Protein AF-A0AA43L9M0-F1 (afdb_monomer_lite)

Secondary structure (DSSP, 8-state):
---SSSTTSHHHHHHHHHHHT-TT-SSTHHHHTS------HHHHS-HHHHHHHHHHHHHHHH---HHHHHHHHHHHHTTT-TTHHHHHHHHHHHH-TTT-----HHHHHHHHHHHT--PPSS-HHHHHHHHHHHHHHHHHTTTTS-SSTHHHHHHHHHHHHHHHHHT-

Foldseek 3Di:
DADLDPPPGVVVVLVVVLVVPDPPDPPLVVLVVVPQPPRQVQLVVDVVLVVLVVVLSVQLQPDQDLVSNVVSVVVNVVVVRWPVQLVVLSSSCSRHQLQGPHDDPQLVQLLCVVVVHDDDPTHPVSRVVSSVVLNVVCVVVVVPHPSGSHRSSVNSNVNSVVVVVVVD

Radius of gyration: 16.01 Å; chains: 1; bounding box: 41×40×38 Å

pLDDT: mean 75.4, std 18.24, range [34.0, 95.31]

Sequence (168 aa):
MFGNDFKGSSLEFVMEAICKQKQVFKGAAHAFYWKPKLGIPDIYENDEHQLAFGHFLKQISQTHEEKDILDEINHLDNLGIKGLGPASANILYFLHPTLFPPFNTAILNGYNLLFGRNIKLGSWSAYLDMRQDLIQLNQSYRSLLSIDLGAVAGLMFHIGSDRHKLNS

Structure (mmCIF, N/CA/C/O backbone):
data_AF-A0AA43L9M0-F1
#
_entry.id   AF-A0AA43L9M0-F1
#
loop_
_atom_site.group_PDB
_atom_site.id
_atom_site.type_symbol
_atom_site.label_atom_id
_atom_site.label_alt_id
_atom_site.label_comp_id
_atom_site.label_asym_id
_atom_site.label_entity_id
_atom_site.label_seq_id
_atom_site.pdbx_PDB_ins_code
_atom_site.Cartn_x
_atom_site.Cartn_y
_atom_site.Cartn_z
_atom_site.occupancy
_atom_site.B_iso_or_equiv
_atom_site.auth_seq_id
_atom_site.auth_comp_id
_atom_site.auth_asym_id
_atom_site.auth_atom_id
_atom_site.pdbx_PDB_model_num
ATOM 1 N N . MET A 1 1 ? 23.966 4.315 -12.108 1.00 34.00 1 MET A N 1
ATOM 2 C CA . MET A 1 1 ? 24.063 2.846 -12.002 1.00 34.00 1 MET A CA 1
ATOM 3 C C . MET A 1 1 ? 23.639 2.488 -10.587 1.00 34.00 1 MET A C 1
ATOM 5 O O . MET A 1 1 ? 24.305 2.910 -9.652 1.00 34.00 1 MET A O 1
ATOM 9 N N . PHE A 1 2 ? 22.458 1.892 -10.421 1.00 35.53 2 PHE A N 1
ATOM 10 C CA . PHE A 1 2 ? 21.934 1.523 -9.104 1.00 35.53 2 PHE A CA 1
ATOM 11 C C . PHE A 1 2 ? 22.570 0.178 -8.732 1.00 35.53 2 PHE A C 1
ATOM 13 O O . PHE A 1 2 ? 22.518 -0.746 -9.535 1.00 35.53 2 PHE A O 1
ATOM 20 N N . GLY A 1 3 ? 23.235 0.088 -7.579 1.00 36.31 3 GLY A N 1
ATOM 21 C CA . GLY A 1 3 ? 23.832 -1.169 -7.121 1.00 36.31 3 GLY A CA 1
ATOM 22 C C . GLY A 1 3 ? 22.773 -2.186 -6.687 1.00 36.31 3 GLY A C 1
ATOM 23 O O . GLY A 1 3 ? 21.668 -1.805 -6.310 1.00 36.31 3 GLY A O 1
ATOM 24 N N . ASN A 1 4 ? 23.146 -3.470 -6.700 1.00 37.62 4 ASN A N 1
ATOM 25 C CA . ASN A 1 4 ? 22.331 -4.608 -6.237 1.00 37.62 4 ASN A CA 1
ATOM 26 C C . ASN A 1 4 ? 21.926 -4.534 -4.753 1.00 37.62 4 ASN A C 1
ATOM 28 O O . ASN A 1 4 ? 21.092 -5.317 -4.301 1.00 37.62 4 ASN A O 1
ATOM 32 N N . ASP A 1 5 ? 22.501 -3.597 -4.002 1.00 42.75 5 ASP A N 1
ATOM 33 C CA . ASP A 1 5 ? 22.103 -3.268 -2.645 1.00 42.75 5 ASP A CA 1
ATOM 34 C C . ASP A 1 5 ? 21.291 -1.972 -2.647 1.00 42.75 5 ASP A C 1
ATOM 36 O O . ASP A 1 5 ? 21.678 -0.973 -3.254 1.00 42.75 5 ASP A O 1
ATOM 40 N N . PHE A 1 6 ? 20.178 -1.963 -1.902 1.00 47.31 6 PHE A N 1
ATOM 41 C CA . PHE A 1 6 ? 19.385 -0.751 -1.658 1.00 47.31 6 PHE A CA 1
ATOM 42 C C . PHE A 1 6 ? 20.286 0.419 -1.225 1.00 47.31 6 PHE A C 1
ATOM 44 O O . PHE A 1 6 ? 20.107 1.542 -1.692 1.00 47.31 6 PHE A O 1
ATOM 51 N N . LYS A 1 7 ? 21.299 0.117 -0.405 1.00 44.38 7 LYS A N 1
ATOM 52 C CA . LYS A 1 7 ? 22.277 1.061 0.130 1.00 44.38 7 LYS A CA 1
ATOM 53 C C . LYS A 1 7 ? 23.278 1.501 -0.946 1.00 44.38 7 LYS A C 1
ATOM 55 O O . LYS A 1 7 ? 24.013 0.685 -1.491 1.00 44.38 7 LYS A O 1
ATOM 60 N N . GLY A 1 8 ? 23.324 2.795 -1.229 1.00 48.50 8 GLY A N 1
ATOM 61 C CA . GLY A 1 8 ? 24.087 3.418 -2.308 1.00 48.50 8 GLY A CA 1
ATOM 62 C C . GLY A 1 8 ? 23.344 3.460 -3.648 1.00 48.50 8 GLY A C 1
ATOM 63 O O . GLY A 1 8 ? 23.897 3.947 -4.633 1.00 48.50 8 GLY A O 1
ATOM 64 N N . SER A 1 9 ? 22.106 2.956 -3.715 1.00 54.97 9 SER A N 1
ATOM 65 C CA . SER A 1 9 ? 21.293 3.016 -4.931 1.00 54.97 9 SER A CA 1
ATOM 66 C C . SER A 1 9 ? 20.602 4.373 -5.052 1.00 54.97 9 SER A C 1
ATOM 68 O O . SER A 1 9 ? 20.266 5.028 -4.065 1.00 54.97 9 SER A O 1
ATOM 70 N N . SER A 1 10 ? 20.286 4.791 -6.272 1.00 56.81 10 SER A N 1
ATOM 71 C CA . SER A 1 10 ? 19.489 6.007 -6.462 1.00 56.81 10 SER A CA 1
ATOM 72 C C . SER A 1 10 ? 18.042 5.863 -5.963 1.00 56.81 10 SER A C 1
ATOM 74 O O . SER A 1 10 ? 17.353 6.868 -5.844 1.00 56.81 10 SER A O 1
ATOM 76 N N . LEU A 1 11 ? 17.592 4.650 -5.603 1.00 57.31 11 LEU A N 1
ATOM 77 C CA . LEU A 1 11 ? 16.306 4.434 -4.941 1.00 57.31 11 LEU A CA 1
ATOM 78 C C . LEU A 1 11 ? 16.414 4.835 -3.469 1.00 57.31 11 LEU A C 1
ATOM 80 O O . LEU A 1 11 ? 15.512 5.493 -2.966 1.00 57.31 11 LEU A O 1
ATOM 84 N N . GLU A 1 12 ? 17.531 4.526 -2.803 1.00 59.22 12 GLU A N 1
ATOM 85 C CA . GLU A 1 12 ? 17.824 5.075 -1.474 1.00 59.22 12 GLU A CA 1
ATOM 86 C C . GLU A 1 12 ? 17.934 6.598 -1.533 1.00 59.22 12 GLU A C 1
ATOM 88 O O . GLU A 1 12 ? 17.332 7.261 -0.700 1.00 59.22 12 GLU A O 1
ATOM 93 N N . PHE A 1 13 ? 18.581 7.171 -2.553 1.00 57.16 13 PHE A N 1
ATOM 94 C CA . PHE A 1 13 ? 18.616 8.629 -2.720 1.00 57.16 13 PHE A CA 1
ATOM 95 C C . PHE A 1 13 ? 17.216 9.242 -2.884 1.00 57.16 13 PHE A C 1
ATOM 97 O O . PHE A 1 13 ? 16.902 10.232 -2.224 1.00 57.16 13 PHE A O 1
ATOM 104 N N . VAL A 1 14 ? 16.358 8.655 -3.728 1.00 60.81 14 VAL A N 1
ATOM 105 C CA . VAL A 1 14 ? 14.970 9.114 -3.916 1.00 60.81 14 VAL A CA 1
ATOM 106 C C . VAL A 1 14 ? 14.178 8.970 -2.618 1.00 60.81 14 VAL A C 1
ATOM 108 O O . VAL A 1 14 ? 13.528 9.921 -2.193 1.00 60.81 14 VAL A O 1
ATOM 111 N N . MET A 1 15 ? 14.281 7.828 -1.938 1.00 57.66 15 MET A N 1
ATOM 112 C CA . MET A 1 15 ? 13.623 7.597 -0.651 1.00 57.66 15 MET A CA 1
ATOM 113 C C . MET A 1 15 ? 14.109 8.578 0.417 1.00 57.66 15 MET A C 1
ATOM 115 O O . MET A 1 15 ? 13.289 9.174 1.111 1.00 57.66 15 MET A O 1
ATOM 119 N N . GLU A 1 16 ? 15.417 8.806 0.531 1.00 58.16 16 GLU A N 1
ATOM 120 C CA . GLU A 1 16 ? 15.997 9.789 1.444 1.00 58.16 16 GLU A CA 1
ATOM 121 C C . GLU A 1 16 ? 15.556 11.216 1.112 1.00 58.16 16 GLU A C 1
ATOM 123 O O . GLU A 1 16 ? 15.277 11.986 2.028 1.00 58.16 16 GLU A O 1
ATOM 128 N N . ALA A 1 17 ? 15.482 11.587 -0.168 1.00 56.31 17 ALA A N 1
ATOM 129 C CA . ALA A 1 17 ? 15.025 12.904 -0.601 1.00 56.31 17 ALA A CA 1
ATOM 130 C C . ALA A 1 17 ? 13.550 13.129 -0.236 1.00 56.31 17 ALA A C 1
ATOM 132 O O . ALA A 1 17 ? 13.220 14.153 0.365 1.00 56.31 17 ALA A O 1
ATOM 133 N N . ILE A 1 18 ? 12.689 12.140 -0.500 1.00 53.03 18 ILE A N 1
ATOM 134 C CA . ILE A 1 18 ? 11.277 12.166 -0.101 1.00 53.03 18 ILE A CA 1
ATOM 135 C C . ILE A 1 18 ? 11.159 12.227 1.435 1.00 53.03 18 ILE A C 1
ATOM 137 O O . ILE A 1 18 ? 10.357 12.995 1.968 1.00 53.03 18 ILE A O 1
ATOM 141 N N . CYS A 1 19 ? 11.987 11.476 2.171 1.00 52.56 19 CYS A N 1
ATOM 142 C CA . CYS A 1 19 ? 11.991 11.486 3.637 1.00 52.56 19 CYS A CA 1
ATOM 143 C C . CYS A 1 19 ? 12.446 12.822 4.232 1.00 52.56 19 CYS A C 1
ATOM 145 O O . CYS A 1 19 ? 11.860 13.290 5.209 1.00 52.56 19 CYS A O 1
ATOM 147 N N . LYS A 1 20 ? 13.468 13.455 3.645 1.00 51.66 20 LYS A N 1
ATOM 148 C CA . LYS A 1 20 ? 14.009 14.749 4.088 1.00 51.66 20 LYS A CA 1
ATOM 149 C C . LYS A 1 20 ? 13.032 15.907 3.853 1.00 51.66 20 LYS A C 1
ATOM 151 O O . LYS A 1 20 ? 13.119 16.910 4.555 1.00 51.66 20 LYS A O 1
ATOM 156 N N . 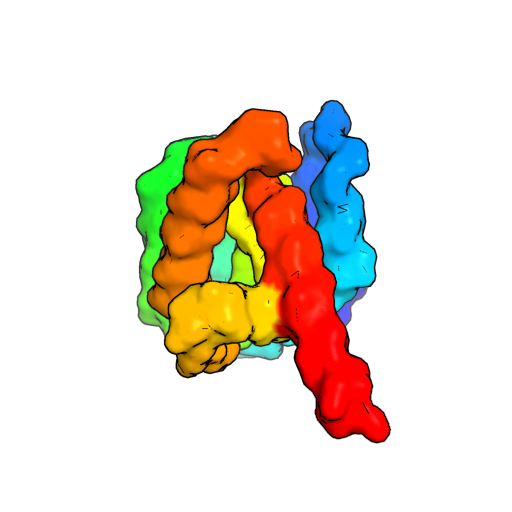GLN A 1 21 ? 12.093 15.776 2.912 1.00 45.91 21 GLN A N 1
ATOM 157 C CA . GLN A 1 21 ? 11.154 16.844 2.543 1.00 45.91 21 GLN A CA 1
ATOM 158 C C . GLN A 1 21 ? 9.931 17.000 3.466 1.00 45.91 21 GLN A C 1
ATOM 160 O O . GLN A 1 21 ? 9.240 18.011 3.368 1.00 45.91 21 GLN A O 1
ATOM 165 N N . LYS A 1 22 ? 9.650 16.074 4.393 1.00 47.47 22 LYS A N 1
ATOM 166 C CA . LYS A 1 22 ? 8.445 16.136 5.245 1.00 47.47 22 LYS A CA 1
ATOM 167 C C . LYS A 1 22 ? 8.795 16.214 6.743 1.00 47.47 22 LYS A C 1
ATOM 169 O O . LYS A 1 22 ? 8.942 15.207 7.429 1.00 47.47 22 LYS A O 1
ATOM 174 N N . GLN A 1 23 ? 8.843 17.429 7.297 1.00 42.94 23 GLN A N 1
ATOM 175 C CA . GLN A 1 23 ? 8.758 17.678 8.749 1.00 42.94 23 GLN A CA 1
ATOM 176 C C . GLN A 1 23 ? 7.308 17.495 9.257 1.00 42.94 23 GLN A C 1
ATOM 178 O O . GLN A 1 23 ? 6.674 18.457 9.666 1.00 42.94 23 GLN A O 1
ATOM 183 N N . VAL A 1 24 ? 6.740 16.281 9.229 1.00 41.03 24 VAL A N 1
ATOM 184 C CA . VAL A 1 24 ? 5.423 15.995 9.870 1.00 41.03 24 VAL A CA 1
ATOM 185 C C . VAL A 1 24 ? 5.348 14.566 10.450 1.00 41.03 24 VAL A C 1
ATOM 187 O O . VAL A 1 24 ? 4.280 14.025 10.718 1.00 41.03 24 VAL A O 1
ATOM 190 N N . PHE A 1 25 ? 6.478 13.894 10.671 1.00 48.22 25 PHE A N 1
ATOM 191 C CA . PHE A 1 25 ? 6.469 12.464 10.999 1.00 48.22 25 PHE A CA 1
ATOM 192 C C . PHE A 1 25 ? 6.691 12.169 12.480 1.00 48.22 25 PHE A C 1
ATOM 194 O O . PHE A 1 25 ? 7.773 11.759 12.888 1.00 48.22 25 PHE A O 1
ATOM 201 N N . LYS A 1 26 ? 5.635 12.295 13.290 1.00 42.56 26 LYS A N 1
ATOM 202 C CA . LYS A 1 26 ? 5.594 11.643 14.615 1.00 42.56 26 LYS A CA 1
ATOM 203 C C . LYS A 1 26 ? 4.976 10.232 14.595 1.00 42.56 26 LYS A C 1
ATOM 205 O O . LYS A 1 26 ? 5.109 9.521 15.581 1.00 42.56 26 LYS A O 1
ATOM 210 N N . GLY A 1 27 ? 4.373 9.792 13.481 1.00 44.00 27 GLY A N 1
ATOM 211 C CA . GLY A 1 27 ? 3.725 8.468 13.361 1.00 44.00 27 GLY A CA 1
ATOM 212 C C . GLY A 1 27 ? 4.305 7.538 12.285 1.00 44.00 27 GLY A C 1
ATOM 213 O O . GLY A 1 27 ? 4.470 6.344 12.534 1.00 44.00 27 GLY A O 1
ATOM 214 N N . ALA A 1 28 ? 4.695 8.076 11.121 1.00 46.72 28 ALA A N 1
ATOM 215 C CA . ALA A 1 28 ? 5.135 7.286 9.959 1.00 46.72 28 ALA A CA 1
ATOM 216 C C . ALA A 1 28 ? 6.512 6.613 10.115 1.00 46.72 28 ALA A C 1
ATOM 218 O O . ALA A 1 28 ? 6.845 5.711 9.348 1.00 46.72 28 ALA A O 1
ATOM 219 N N . ALA A 1 29 ? 7.299 7.000 11.127 1.00 43.41 29 ALA A N 1
ATOM 220 C CA . ALA A 1 29 ? 8.588 6.373 11.420 1.00 43.41 29 ALA A CA 1
ATOM 221 C C . ALA A 1 29 ? 8.456 4.857 11.674 1.00 43.41 29 ALA A C 1
ATOM 223 O O . ALA A 1 29 ? 9.363 4.102 11.337 1.00 43.41 29 ALA A O 1
ATOM 224 N N . HIS A 1 30 ? 7.306 4.392 12.184 1.00 46.78 30 HIS A N 1
ATOM 225 C CA . HIS A 1 30 ? 7.034 2.975 12.461 1.00 46.78 30 HIS A CA 1
ATOM 226 C C . HIS A 1 30 ? 7.032 2.083 11.209 1.00 46.78 30 HIS A C 1
ATOM 228 O O . HIS A 1 30 ? 7.461 0.936 11.299 1.00 46.78 30 HIS A O 1
ATOM 234 N N . ALA A 1 31 ? 6.660 2.608 10.034 1.00 44.69 31 ALA A N 1
ATOM 235 C CA . ALA A 1 31 ? 6.735 1.851 8.780 1.00 44.69 31 ALA A CA 1
ATOM 236 C C . ALA A 1 31 ? 8.188 1.600 8.326 1.00 44.69 31 ALA A C 1
ATOM 238 O O . ALA A 1 31 ? 8.462 0.588 7.687 1.00 44.69 31 ALA A O 1
ATOM 239 N N . PHE A 1 32 ? 9.138 2.462 8.716 1.00 46.22 32 PHE A N 1
ATOM 240 C CA . PHE A 1 32 ? 10.569 2.273 8.430 1.00 46.22 32 PHE A CA 1
ATOM 241 C C . PHE A 1 32 ? 11.260 1.286 9.369 1.00 46.22 32 PHE A C 1
ATOM 243 O O . PHE A 1 32 ? 12.279 0.707 8.993 1.00 46.22 32 PHE A O 1
ATOM 250 N N . TYR A 1 33 ? 10.708 1.032 10.561 1.00 42.88 33 TYR A N 1
ATOM 251 C CA . TYR A 1 33 ? 11.210 -0.044 11.423 1.00 42.88 33 TYR A CA 1
ATOM 252 C C . TYR A 1 33 ? 10.990 -1.428 10.795 1.00 42.88 33 TYR A C 1
ATOM 254 O O . TYR A 1 33 ? 11.635 -2.402 11.184 1.00 42.88 33 TYR A O 1
ATOM 262 N N . TRP A 1 34 ? 10.118 -1.530 9.791 1.00 46.53 34 TRP A N 1
ATOM 263 C CA . TRP A 1 34 ? 9.802 -2.772 9.103 1.00 46.53 34 TRP A CA 1
ATOM 264 C C . TRP A 1 34 ? 10.579 -2.859 7.798 1.00 46.53 34 TRP A C 1
ATOM 266 O O . TRP A 1 34 ? 9.959 -2.801 6.743 1.00 46.53 34 TRP A O 1
ATOM 276 N N . LYS A 1 35 ? 11.921 -2.956 7.888 1.00 44.66 35 LYS A N 1
ATOM 277 C CA . LYS A 1 35 ? 12.875 -3.130 6.766 1.00 44.66 35 LYS A CA 1
ATOM 278 C C . LYS A 1 35 ? 12.165 -3.620 5.493 1.00 44.66 35 LYS A C 1
ATOM 280 O O . LYS A 1 35 ? 11.992 -4.838 5.347 1.00 44.66 35 LYS A O 1
ATOM 285 N N . PRO A 1 36 ? 11.701 -2.720 4.605 1.00 46.00 36 PRO A N 1
ATOM 286 C CA . PRO A 1 36 ? 10.947 -3.175 3.458 1.00 46.00 36 PRO A CA 1
ATOM 287 C C . PRO A 1 36 ? 11.900 -4.029 2.626 1.00 46.00 36 PRO A C 1
ATOM 289 O O . PRO A 1 36 ? 13.082 -3.696 2.493 1.00 46.00 36 PRO A O 1
ATOM 292 N N . LYS A 1 37 ? 11.429 -5.175 2.124 1.00 48.19 37 LYS A N 1
ATOM 293 C CA . LYS A 1 37 ? 12.192 -5.967 1.152 1.00 48.19 37 LYS A CA 1
ATOM 294 C C . LYS A 1 37 ? 12.286 -5.132 -0.127 1.00 48.19 37 LYS A C 1
ATOM 296 O O . LYS A 1 37 ? 11.433 -5.226 -0.995 1.00 48.19 37 LYS A O 1
ATOM 301 N N . LEU A 1 38 ? 13.284 -4.256 -0.168 1.00 50.03 38 LEU A N 1
ATOM 302 C CA . LEU A 1 38 ? 13.544 -3.303 -1.246 1.00 50.03 38 LEU A CA 1
ATOM 303 C C . LEU A 1 38 ? 14.355 -3.932 -2.385 1.00 50.03 38 LEU A C 1
ATOM 305 O O . LEU A 1 38 ? 14.509 -3.321 -3.434 1.00 50.03 38 LEU A O 1
ATOM 309 N N . GLY A 1 39 ? 14.843 -5.162 -2.201 1.00 52.00 39 GLY A N 1
ATOM 310 C CA . GLY A 1 39 ? 15.374 -5.970 -3.292 1.00 52.00 39 GLY A CA 1
ATOM 311 C C . GLY A 1 39 ? 14.220 -6.509 -4.128 1.00 52.00 39 GLY A C 1
ATOM 312 O O . GLY A 1 39 ? 13.627 -7.523 -3.763 1.00 52.00 39 GLY A O 1
ATOM 313 N N . ILE A 1 40 ? 13.895 -5.819 -5.217 1.00 62.97 40 ILE A N 1
ATOM 314 C CA . ILE A 1 40 ? 12.971 -6.283 -6.254 1.00 62.97 40 ILE A CA 1
ATOM 315 C C . ILE A 1 40 ? 13.850 -6.652 -7.458 1.00 62.97 40 ILE A C 1
ATOM 317 O O . ILE A 1 40 ? 14.179 -5.771 -8.239 1.00 62.97 40 ILE A O 1
ATOM 321 N N . PRO A 1 41 ? 14.311 -7.906 -7.611 1.00 54.19 41 PRO A N 1
ATOM 322 C CA . PRO A 1 41 ? 15.269 -8.266 -8.667 1.00 54.19 41 PRO A CA 1
ATOM 323 C C . PRO A 1 41 ? 14.815 -7.830 -10.069 1.00 54.19 41 PRO A C 1
ATOM 325 O O . PRO A 1 41 ? 15.600 -7.310 -10.852 1.00 54.19 41 PRO A O 1
ATOM 328 N N . ASP A 1 42 ? 13.508 -7.906 -10.318 1.00 61.66 42 ASP A N 1
ATOM 329 C CA . ASP A 1 42 ? 12.882 -7.619 -11.610 1.00 61.66 42 ASP A CA 1
ATOM 330 C C . ASP A 1 42 ? 12.968 -6.142 -12.059 1.00 61.66 42 ASP A C 1
ATOM 332 O O . ASP A 1 42 ? 12.829 -5.865 -13.247 1.00 61.66 42 ASP A O 1
ATOM 336 N N . ILE A 1 43 ? 13.215 -5.184 -11.145 1.00 63.16 43 ILE A N 1
ATOM 337 C CA . ILE A 1 43 ? 13.487 -3.774 -11.520 1.00 63.16 43 ILE A CA 1
ATOM 338 C C . ILE A 1 43 ? 14.974 -3.503 -11.767 1.00 63.16 43 ILE A C 1
ATOM 340 O O . ILE A 1 43 ? 15.311 -2.447 -12.286 1.00 63.16 43 ILE A O 1
ATOM 344 N N . TYR A 1 44 ? 15.865 -4.400 -11.339 1.00 62.00 44 TYR A N 1
ATOM 345 C CA . TYR A 1 44 ? 17.314 -4.255 -11.523 1.00 62.00 44 TYR A CA 1
ATOM 346 C C . TYR A 1 44 ? 17.816 -5.027 -12.744 1.00 62.00 44 TYR A C 1
ATOM 348 O O . TYR A 1 44 ? 18.876 -4.717 -13.277 1.00 62.00 44 TYR A O 1
ATOM 356 N N . GLU A 1 45 ? 17.054 -6.028 -13.179 1.00 70.00 45 GLU A N 1
ATOM 357 C CA . GLU A 1 45 ? 17.368 -6.877 -14.329 1.00 70.00 45 GLU A CA 1
ATOM 358 C C . GLU A 1 45 ? 16.751 -6.356 -15.642 1.00 70.00 45 GLU A C 1
ATOM 360 O O . GLU A 1 45 ? 17.088 -6.861 -16.712 1.00 70.00 45 GLU A O 1
ATOM 365 N N . ASN A 1 46 ? 15.875 -5.341 -15.581 1.00 80.31 46 ASN A N 1
ATOM 366 C CA . ASN A 1 46 ? 15.185 -4.770 -16.739 1.00 80.31 46 ASN A CA 1
ATOM 367 C C . ASN A 1 46 ? 15.111 -3.229 -16.671 1.00 80.31 46 ASN A C 1
ATOM 369 O O . ASN A 1 46 ? 14.412 -2.662 -15.827 1.00 80.31 46 ASN A O 1
ATOM 373 N N . ASP A 1 47 ? 15.785 -2.560 -17.611 1.00 81.19 47 ASP A N 1
ATOM 374 C CA . ASP A 1 47 ? 15.843 -1.095 -17.711 1.00 81.19 47 ASP A CA 1
ATOM 375 C C . ASP A 1 47 ? 14.462 -0.446 -17.936 1.00 81.19 47 ASP A C 1
ATOM 377 O O . ASP A 1 47 ? 14.197 0.646 -17.425 1.00 81.19 47 ASP A O 1
ATOM 381 N N . GLU A 1 48 ? 13.551 -1.106 -18.661 1.00 85.44 48 GLU A N 1
ATOM 382 C CA . GLU A 1 48 ? 12.188 -0.605 -18.885 1.00 85.44 48 GLU A CA 1
ATOM 383 C C . GLU A 1 48 ? 11.372 -0.639 -17.591 1.00 85.44 48 GLU A C 1
ATOM 385 O O . GLU A 1 48 ? 10.706 0.341 -17.250 1.00 85.44 48 GLU A O 1
ATOM 390 N N . HIS A 1 49 ? 11.477 -1.727 -16.820 1.00 85.56 49 HIS A N 1
ATOM 391 C CA . HIS A 1 49 ? 10.843 -1.833 -15.503 1.00 85.56 49 HIS A CA 1
ATOM 392 C C . HIS A 1 49 ? 11.402 -0.788 -14.534 1.00 85.56 49 HIS A C 1
ATOM 394 O O . HIS A 1 49 ? 10.654 -0.178 -13.766 1.00 85.56 49 HIS A O 1
ATOM 400 N N . GLN A 1 50 ? 12.713 -0.546 -14.590 1.00 80.56 50 GLN A N 1
ATOM 401 C CA . GLN A 1 50 ? 13.368 0.463 -13.774 1.00 80.56 50 GLN A CA 1
ATOM 402 C C . GLN A 1 50 ? 12.865 1.874 -14.094 1.00 80.56 50 GLN A C 1
ATOM 404 O O . GLN A 1 50 ? 12.558 2.650 -13.183 1.00 80.56 50 GLN A O 1
ATOM 409 N N . LEU A 1 51 ? 12.774 2.213 -15.383 1.00 84.75 51 LEU A N 1
ATOM 410 C CA . LEU A 1 51 ? 12.288 3.511 -15.833 1.00 84.75 51 LEU A CA 1
ATOM 411 C C . LEU A 1 51 ? 10.815 3.703 -15.466 1.00 84.75 51 LEU A C 1
ATOM 413 O O . LEU A 1 51 ? 10.459 4.754 -14.931 1.00 84.75 51 LEU A O 1
ATOM 417 N N . ALA A 1 52 ? 9.983 2.686 -15.696 1.00 88.44 52 ALA A N 1
ATOM 418 C CA . ALA A 1 52 ? 8.571 2.710 -15.338 1.00 88.44 52 ALA A CA 1
ATOM 419 C C . ALA A 1 52 ? 8.374 2.911 -13.832 1.00 88.44 52 ALA A C 1
ATOM 421 O O . ALA A 1 52 ? 7.604 3.777 -13.419 1.00 88.44 52 ALA A O 1
ATOM 422 N N . PHE A 1 53 ? 9.131 2.191 -12.999 1.00 86.62 53 PHE A N 1
ATOM 423 C CA . PHE A 1 53 ? 9.069 2.372 -11.552 1.00 86.62 53 PHE A CA 1
ATOM 424 C C . PHE A 1 53 ? 9.562 3.759 -11.116 1.00 86.62 53 PHE A C 1
ATOM 426 O O . PHE A 1 53 ? 8.952 4.394 -10.259 1.00 86.62 53 PHE A O 1
ATOM 433 N N . GLY A 1 54 ? 10.625 4.284 -11.732 1.00 85.12 54 GLY A N 1
ATOM 434 C CA . GLY A 1 54 ? 11.084 5.653 -11.487 1.00 85.12 54 GLY A CA 1
ATOM 435 C C . GLY A 1 54 ? 10.034 6.706 -11.860 1.00 85.12 54 GLY A C 1
ATOM 436 O O . GLY A 1 54 ? 9.841 7.676 -11.122 1.00 85.12 54 GLY A O 1
ATOM 437 N N . HIS A 1 55 ? 9.329 6.503 -12.976 1.00 88.12 55 HIS A N 1
ATOM 438 C CA . HIS A 1 55 ? 8.240 7.373 -13.408 1.00 88.12 55 HIS A CA 1
ATOM 439 C C . HIS A 1 55 ? 7.066 7.314 -12.428 1.00 88.12 55 HIS A C 1
ATOM 441 O O . HIS A 1 55 ? 6.626 8.363 -11.960 1.00 88.12 55 HIS A O 1
ATOM 447 N N . PHE A 1 56 ? 6.655 6.107 -12.031 1.00 90.81 56 PHE A N 1
ATOM 448 C CA . PHE A 1 56 ? 5.647 5.877 -10.999 1.00 90.81 56 PHE A CA 1
ATOM 449 C C . PHE A 1 56 ? 5.981 6.647 -9.715 1.00 90.81 56 PHE A C 1
ATOM 451 O O . PHE A 1 56 ? 5.183 7.468 -9.270 1.00 90.81 56 PHE A O 1
ATOM 458 N N . LEU A 1 57 ? 7.192 6.469 -9.165 1.00 87.31 57 LEU A N 1
ATOM 459 C CA . LEU A 1 57 ? 7.642 7.159 -7.947 1.00 87.31 57 LEU A CA 1
ATOM 460 C C . LEU A 1 57 ? 7.569 8.684 -8.078 1.00 87.31 57 LEU A C 1
ATOM 462 O O . LEU A 1 57 ? 7.147 9.370 -7.145 1.00 87.31 57 LEU A O 1
ATOM 466 N N . LYS A 1 58 ? 7.967 9.220 -9.235 1.00 86.56 58 LYS A N 1
ATOM 467 C CA . LYS A 1 58 ? 7.880 10.653 -9.514 1.00 86.56 58 LYS A CA 1
ATOM 468 C C . LYS A 1 58 ? 6.425 11.124 -9.507 1.00 86.56 58 LYS A C 1
ATOM 470 O O . LYS A 1 58 ? 6.134 12.088 -8.804 1.00 86.56 58 LYS A O 1
ATOM 475 N N . GLN A 1 59 ? 5.528 10.443 -10.221 1.00 90.69 59 GLN A N 1
ATOM 476 C CA . GLN A 1 59 ? 4.118 10.832 -10.318 1.00 90.69 59 GLN A CA 1
ATOM 477 C C . GLN A 1 59 ? 3.434 10.800 -8.953 1.00 90.69 59 GLN A C 1
ATOM 479 O O . GLN A 1 59 ? 2.918 11.824 -8.505 1.00 90.69 59 GLN A O 1
ATOM 484 N N . ILE A 1 60 ? 3.543 9.687 -8.217 1.00 90.12 60 ILE A N 1
ATOM 485 C CA . ILE A 1 60 ? 2.915 9.569 -6.893 1.00 90.12 60 ILE A CA 1
ATOM 486 C C . ILE A 1 60 ? 3.505 10.545 -5.865 1.00 90.12 60 ILE A C 1
ATOM 488 O O . ILE A 1 60 ? 2.869 10.803 -4.850 1.00 90.12 60 ILE A O 1
ATOM 492 N N . SER A 1 61 ? 4.707 11.092 -6.086 1.00 87.06 61 SER A N 1
ATOM 493 C CA . SER A 1 61 ? 5.285 12.127 -5.215 1.00 87.06 61 SER A CA 1
ATOM 494 C C . SER A 1 61 ? 4.753 13.538 -5.497 1.00 87.06 61 SER A C 1
ATOM 496 O O . SER A 1 61 ? 4.862 14.407 -4.634 1.00 87.06 61 SER A O 1
ATOM 498 N N . GLN A 1 62 ? 4.201 13.768 -6.693 1.00 88.31 62 GLN A N 1
ATOM 499 C CA . GLN A 1 62 ? 3.774 15.081 -7.187 1.00 88.31 62 GLN A CA 1
ATOM 500 C C . GLN A 1 62 ? 2.253 15.276 -7.150 1.00 88.31 62 GLN A C 1
ATOM 502 O O . GLN A 1 62 ? 1.801 16.417 -7.082 1.00 88.31 62 GLN A O 1
ATOM 507 N N . THR A 1 63 ? 1.471 14.192 -7.181 1.00 90.25 63 THR A N 1
ATOM 508 C CA . THR A 1 63 ? 0.007 14.239 -7.042 1.00 90.25 63 THR A CA 1
ATOM 509 C C . THR A 1 63 ? -0.443 13.939 -5.610 1.00 90.25 63 THR A C 1
ATOM 511 O O . THR A 1 63 ? 0.240 13.237 -4.867 1.00 90.25 63 THR A O 1
ATOM 514 N N . HIS A 1 64 ? -1.614 14.454 -5.235 1.00 87.75 64 HIS A N 1
ATOM 515 C CA . HIS A 1 64 ? -2.330 14.120 -3.998 1.00 87.75 64 HIS A CA 1
ATOM 516 C C . HIS A 1 64 ? -3.745 13.581 -4.263 1.00 87.75 64 HIS A C 1
ATOM 518 O O . HIS A 1 64 ? -4.468 13.270 -3.317 1.00 87.75 64 HIS A O 1
ATOM 524 N N . GLU A 1 65 ? -4.134 13.464 -5.534 1.00 93.06 65 GLU A N 1
ATOM 525 C CA . GLU A 1 65 ? -5.447 12.974 -5.937 1.00 93.06 65 GLU A CA 1
ATOM 526 C C . GLU A 1 65 ? -5.450 11.444 -5.975 1.00 93.06 65 GLU A C 1
ATOM 528 O O . GLU A 1 65 ? -4.624 10.816 -6.636 1.00 93.06 65 GLU A O 1
ATOM 533 N N . GLU A 1 66 ? -6.401 10.823 -5.270 1.00 93.88 66 GLU A N 1
ATOM 534 C CA . GLU A 1 66 ? -6.491 9.361 -5.160 1.00 93.88 66 GLU A CA 1
ATOM 535 C C . GLU A 1 66 ? -6.599 8.685 -6.529 1.00 93.88 66 GLU A C 1
ATOM 537 O O . GLU A 1 66 ? -5.945 7.672 -6.770 1.00 93.88 66 GLU A O 1
ATOM 542 N N . LYS A 1 67 ? -7.404 9.261 -7.425 1.00 95.31 67 LYS A N 1
ATOM 543 C CA . LYS A 1 67 ? -7.635 8.717 -8.762 1.00 95.31 67 LYS A CA 1
ATOM 544 C C . LYS A 1 67 ? -6.335 8.613 -9.562 1.00 95.31 67 LYS A C 1
ATOM 546 O O . LYS A 1 67 ? -6.049 7.546 -10.091 1.00 95.31 67 LYS A O 1
ATOM 551 N N . ASP A 1 68 ? -5.540 9.679 -9.585 1.00 94.75 68 ASP A N 1
ATOM 552 C CA . ASP A 1 68 ? -4.277 9.712 -10.328 1.00 94.75 68 ASP A CA 1
ATOM 553 C C . ASP A 1 68 ? -3.299 8.657 -9.792 1.00 94.75 68 ASP A C 1
ATOM 555 O O .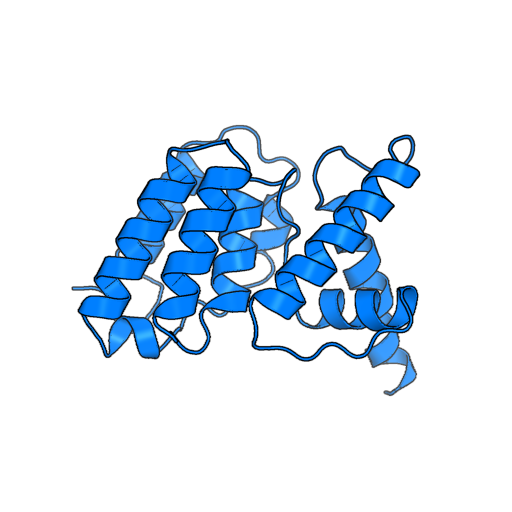 ASP A 1 68 ? -2.628 7.966 -10.554 1.00 94.75 68 ASP A O 1
ATOM 559 N N . ILE A 1 69 ? -3.253 8.480 -8.467 1.00 94.56 69 ILE A N 1
ATOM 560 C CA . ILE A 1 69 ? -2.395 7.471 -7.836 1.00 94.56 69 ILE A CA 1
ATOM 561 C C . ILE A 1 69 ? -2.856 6.054 -8.207 1.00 94.56 69 ILE A C 1
ATOM 563 O O . ILE A 1 69 ? -2.023 5.185 -8.459 1.00 94.56 69 ILE A O 1
ATOM 567 N N . LEU A 1 70 ? -4.169 5.800 -8.242 1.00 94.50 70 LEU A N 1
ATOM 568 C CA . LEU A 1 70 ? -4.721 4.510 -8.666 1.00 94.50 70 LEU A CA 1
ATOM 569 C C . LEU A 1 70 ? -4.446 4.230 -10.151 1.00 94.50 70 LEU A C 1
ATOM 571 O O . LEU A 1 70 ? -4.118 3.096 -10.496 1.00 94.50 70 LEU A O 1
ATOM 575 N N . ASP A 1 71 ? -4.523 5.245 -11.010 1.00 94.69 71 ASP A N 1
ATOM 576 C CA . ASP A 1 71 ? -4.199 5.125 -12.435 1.00 94.69 71 ASP A CA 1
ATOM 577 C C . ASP A 1 71 ? -2.713 4.771 -12.641 1.00 94.69 71 ASP A C 1
ATOM 579 O O . ASP A 1 71 ? -2.394 3.867 -13.417 1.00 94.69 71 ASP A O 1
ATOM 583 N N . GLU A 1 72 ? -1.808 5.386 -11.872 1.00 93.75 72 GLU A N 1
ATOM 584 C CA . GLU A 1 72 ? -0.377 5.050 -11.866 1.00 93.75 72 GLU A CA 1
ATOM 585 C C . GLU A 1 72 ? -0.103 3.624 -11.352 1.00 93.75 72 GLU A C 1
ATOM 587 O O . GLU A 1 72 ? 0.729 2.909 -11.915 1.00 93.75 72 GLU A O 1
ATOM 592 N N . ILE A 1 73 ? -0.828 3.163 -10.323 1.00 92.25 73 ILE A N 1
ATOM 593 C CA . ILE A 1 73 ? -0.748 1.768 -9.850 1.00 92.25 73 ILE A CA 1
ATOM 594 C C . ILE A 1 73 ? -1.187 0.802 -10.954 1.00 92.25 73 ILE A C 1
ATOM 596 O O . ILE A 1 73 ? -0.492 -0.177 -11.214 1.00 92.25 73 ILE A O 1
ATOM 600 N N . ASN A 1 74 ? -2.313 1.078 -11.615 1.00 91.44 74 ASN A N 1
ATOM 601 C CA . ASN A 1 74 ? -2.832 0.238 -12.694 1.00 91.44 74 ASN A CA 1
ATOM 602 C C . ASN A 1 74 ? -1.864 0.188 -13.883 1.00 91.44 74 ASN A C 1
ATOM 604 O O . ASN A 1 74 ? -1.639 -0.877 -14.455 1.00 91.44 74 ASN A O 1
ATOM 608 N N . HIS A 1 75 ? -1.265 1.324 -14.251 1.00 91.88 75 HIS A N 1
ATOM 609 C CA . HIS A 1 75 ? -0.251 1.373 -15.301 1.00 91.88 75 HIS A CA 1
ATOM 610 C C . HIS A 1 75 ? 0.951 0.484 -14.961 1.00 91.88 75 HIS A C 1
ATOM 612 O O . HIS A 1 75 ? 1.378 -0.316 -15.791 1.00 91.88 75 HIS A O 1
ATOM 618 N N . LEU A 1 76 ? 1.448 0.581 -13.727 1.00 89.62 76 LEU A N 1
ATOM 619 C CA . LEU A 1 76 ? 2.587 -0.195 -13.251 1.00 89.62 76 LEU A CA 1
ATOM 620 C C . LEU A 1 76 ? 2.275 -1.699 -13.131 1.00 89.62 76 LEU A C 1
ATOM 622 O O . LEU A 1 76 ? 3.122 -2.523 -13.471 1.00 89.62 76 LEU A O 1
ATOM 626 N N . ASP A 1 77 ? 1.071 -2.070 -12.680 1.00 89.19 77 ASP A N 1
ATOM 627 C CA . ASP A 1 77 ? 0.619 -3.469 -12.586 1.00 89.19 77 ASP A CA 1
ATOM 628 C C . ASP A 1 77 ? 0.517 -4.132 -13.968 1.00 89.19 77 ASP A C 1
ATOM 630 O O . ASP A 1 77 ? 0.938 -5.274 -14.146 1.00 89.19 77 ASP A O 1
ATOM 634 N N . ASN A 1 78 ? 0.064 -3.389 -14.985 1.00 90.31 78 ASN A N 1
ATOM 635 C CA . ASN A 1 78 ? -0.035 -3.881 -16.364 1.00 90.31 78 ASN A CA 1
ATOM 636 C C . ASN A 1 78 ? 1.318 -4.261 -16.988 1.00 90.31 78 ASN A C 1
ATOM 638 O O . ASN A 1 78 ? 1.348 -5.013 -17.961 1.00 90.31 78 ASN A O 1
ATOM 642 N N . LEU A 1 79 ? 2.433 -3.775 -16.433 1.00 89.31 79 LEU A N 1
ATOM 643 C CA . LEU A 1 79 ? 3.778 -4.175 -16.854 1.00 89.31 79 LEU A CA 1
ATOM 644 C C . LEU A 1 79 ? 4.190 -5.546 -16.292 1.00 89.31 79 LEU A C 1
ATOM 646 O O . LEU A 1 79 ? 5.193 -6.106 -16.721 1.00 89.31 79 LEU A O 1
ATOM 650 N N . GLY A 1 80 ? 3.427 -6.112 -15.350 1.00 85.44 80 GLY A N 1
ATOM 651 C CA . GLY A 1 80 ? 3.653 -7.462 -14.830 1.00 85.44 80 GLY A CA 1
ATOM 652 C C . GLY A 1 80 ? 4.917 -7.616 -13.978 1.00 85.44 80 GLY A C 1
ATOM 653 O O . GLY A 1 80 ? 5.417 -8.735 -13.836 1.00 85.44 80 GLY A O 1
ATOM 654 N N . ILE A 1 81 ? 5.423 -6.517 -13.403 1.00 83.19 81 ILE A N 1
ATOM 655 C CA . ILE A 1 81 ? 6.672 -6.493 -12.629 1.00 83.19 81 ILE A CA 1
ATOM 656 C C . ILE A 1 81 ? 6.506 -7.303 -11.338 1.00 83.19 81 ILE A C 1
ATOM 658 O O . ILE A 1 81 ? 5.714 -6.977 -10.444 1.00 83.19 81 ILE A O 1
ATOM 662 N N . LYS A 1 82 ? 7.286 -8.374 -11.201 1.00 77.75 82 LYS A N 1
ATOM 663 C CA . LYS A 1 82 ? 7.166 -9.312 -10.083 1.00 77.75 82 LYS A CA 1
ATOM 664 C C . LYS A 1 82 ? 7.762 -8.737 -8.804 1.00 77.75 82 LYS A C 1
ATOM 666 O O . LYS A 1 82 ? 8.856 -8.188 -8.776 1.00 77.75 82 LYS A O 1
ATOM 671 N N . GLY A 1 83 ? 7.055 -8.941 -7.692 1.00 72.31 83 GLY A N 1
ATOM 672 C CA . GLY A 1 83 ? 7.540 -8.572 -6.356 1.00 72.31 83 GLY A CA 1
ATOM 673 C C . GLY A 1 83 ? 7.387 -7.090 -5.996 1.00 72.31 83 GLY A C 1
ATOM 674 O O . GLY A 1 83 ? 7.775 -6.698 -4.897 1.00 72.31 83 GLY A O 1
ATOM 675 N N . LEU A 1 84 ? 6.771 -6.285 -6.866 1.00 75.31 84 LEU A N 1
ATOM 676 C CA . LEU A 1 84 ? 6.651 -4.835 -6.701 1.00 75.31 84 LEU A CA 1
ATOM 677 C C . LEU A 1 84 ? 5.580 -4.396 -5.687 1.00 75.31 84 LEU A C 1
ATOM 679 O O . LEU A 1 84 ? 5.719 -3.346 -5.055 1.00 75.31 84 LEU A O 1
ATOM 683 N N . GLY A 1 85 ? 4.538 -5.211 -5.492 1.00 72.38 85 GLY A N 1
ATOM 684 C CA . GLY A 1 85 ? 3.362 -4.869 -4.680 1.00 72.38 85 GLY A CA 1
ATOM 685 C C . GLY A 1 85 ? 3.680 -4.475 -3.227 1.00 72.38 85 GLY A C 1
ATOM 686 O O . GLY A 1 85 ? 3.383 -3.349 -2.831 1.00 72.38 85 GLY A O 1
ATOM 687 N N . PRO A 1 86 ? 4.325 -5.335 -2.411 1.00 65.12 86 PRO A N 1
ATOM 688 C CA . PRO A 1 86 ? 4.585 -5.027 -0.999 1.00 65.12 86 PRO A CA 1
ATOM 689 C C . PRO A 1 86 ? 5.523 -3.833 -0.761 1.00 65.12 86 PRO A C 1
ATOM 691 O O . PRO A 1 86 ? 5.375 -3.117 0.231 1.00 65.12 86 PRO A O 1
ATOM 694 N N . ALA A 1 87 ? 6.501 -3.618 -1.644 1.00 66.75 87 ALA A N 1
ATOM 695 C CA . ALA A 1 87 ? 7.421 -2.488 -1.540 1.00 66.75 87 ALA A CA 1
ATOM 696 C C . ALA A 1 87 ? 6.719 -1.172 -1.906 1.00 66.75 87 ALA A C 1
ATOM 698 O O . ALA A 1 87 ? 6.804 -0.198 -1.157 1.00 66.75 87 ALA A O 1
ATOM 699 N N . SER A 1 88 ? 5.951 -1.173 -2.997 1.00 78.62 88 SER A N 1
ATOM 700 C CA . SER A 1 88 ? 5.214 0.004 -3.465 1.00 78.62 88 SER A CA 1
ATOM 701 C C . SER A 1 88 ? 4.097 0.410 -2.505 1.00 78.62 88 SER A C 1
ATOM 703 O O . SER A 1 88 ? 3.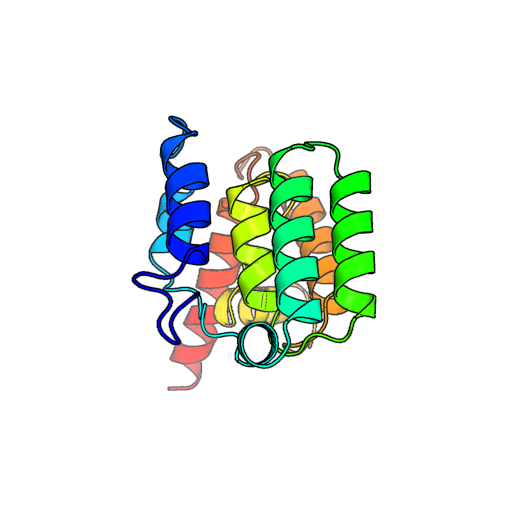932 1.595 -2.246 1.00 78.62 88 SER A O 1
ATOM 705 N N . ALA A 1 89 ? 3.390 -0.547 -1.893 1.00 83.69 89 ALA A N 1
ATOM 706 C CA . ALA A 1 89 ? 2.362 -0.276 -0.883 1.00 83.69 89 ALA A CA 1
ATOM 707 C C . ALA A 1 89 ? 2.883 0.556 0.304 1.00 83.69 89 ALA A C 1
ATOM 709 O O . ALA A 1 89 ? 2.246 1.516 0.733 1.00 83.69 89 ALA A O 1
ATOM 710 N N . ASN A 1 90 ? 4.075 0.232 0.812 1.00 82.56 90 ASN A N 1
ATOM 711 C CA . ASN A 1 90 ? 4.664 0.969 1.931 1.00 82.56 90 ASN A CA 1
ATOM 712 C C . ASN A 1 90 ? 5.157 2.366 1.522 1.00 82.56 90 ASN A C 1
ATOM 714 O O . ASN A 1 90 ? 5.035 3.305 2.308 1.00 82.56 90 ASN A O 1
ATOM 718 N N . ILE A 1 91 ? 5.659 2.526 0.292 1.00 83.56 91 ILE A N 1
ATOM 719 C CA . ILE A 1 91 ? 6.001 3.843 -0.272 1.00 83.56 91 ILE A CA 1
ATOM 720 C C . ILE A 1 91 ? 4.736 4.695 -0.443 1.00 83.56 91 ILE A C 1
ATOM 722 O O . ILE A 1 91 ? 4.724 5.867 -0.070 1.00 83.56 91 ILE A O 1
ATOM 726 N N . LEU A 1 92 ? 3.651 4.097 -0.940 1.00 89.25 92 LEU A N 1
ATOM 727 C CA . LEU A 1 92 ? 2.352 4.749 -1.076 1.00 89.25 92 LEU A CA 1
ATOM 728 C C . LEU A 1 92 ? 1.810 5.213 0.275 1.00 89.25 92 LEU A C 1
ATOM 730 O O . LEU A 1 92 ? 1.419 6.368 0.384 1.00 89.25 92 LEU A O 1
ATOM 734 N N . TYR A 1 93 ? 1.844 4.378 1.319 1.00 87.81 93 TYR A N 1
ATOM 735 C CA . TYR A 1 93 ? 1.470 4.810 2.672 1.00 87.81 93 TYR A CA 1
ATOM 736 C C . TYR A 1 93 ? 2.344 5.966 3.165 1.00 87.81 93 TYR A C 1
ATOM 738 O O . TYR A 1 93 ? 1.844 6.927 3.744 1.00 87.81 93 TYR A O 1
ATOM 746 N N . PHE A 1 94 ? 3.653 5.905 2.920 1.00 81.31 94 PHE A N 1
ATOM 747 C CA . PHE A 1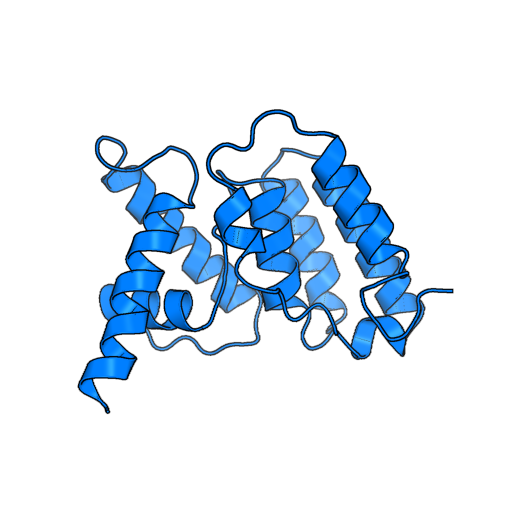 94 ? 4.560 6.965 3.341 1.00 81.31 94 PHE A CA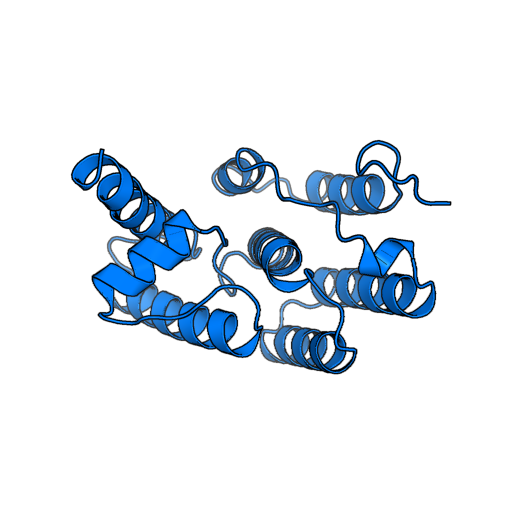 1
ATOM 748 C C . PHE A 1 94 ? 4.237 8.319 2.687 1.00 81.31 94 PHE A C 1
ATOM 750 O O . PHE A 1 94 ? 4.283 9.373 3.332 1.00 81.31 94 PHE A O 1
ATOM 757 N N . LEU A 1 95 ? 3.894 8.298 1.401 1.00 85.00 95 LEU A N 1
ATOM 758 C CA . LEU A 1 95 ? 3.527 9.494 0.652 1.00 85.00 95 LEU A CA 1
ATOM 759 C C . LEU A 1 95 ? 2.104 9.967 0.967 1.00 85.00 95 LEU A C 1
ATOM 761 O O . LEU A 1 95 ? 1.903 11.171 1.148 1.00 85.00 95 LEU A O 1
ATOM 765 N N . HIS A 1 96 ? 1.174 9.026 1.115 1.00 90.06 96 HIS A N 1
ATOM 766 C CA . HIS A 1 96 ? -0.273 9.236 1.166 1.00 90.06 96 HIS A CA 1
ATOM 767 C C . HIS A 1 96 ? -0.919 8.457 2.323 1.00 90.06 96 HIS A C 1
ATOM 769 O O . HIS A 1 96 ? -1.729 7.550 2.099 1.00 90.06 96 HIS A O 1
ATOM 775 N N . PRO A 1 97 ? -0.597 8.803 3.583 1.00 88.19 97 PRO A N 1
ATOM 776 C CA . PRO A 1 97 ? -0.937 7.982 4.745 1.00 88.19 97 PRO A CA 1
ATOM 777 C C . PRO A 1 97 ? -2.437 7.887 5.040 1.00 88.19 97 PRO A C 1
ATOM 779 O O . PRO A 1 97 ? -2.870 7.003 5.772 1.00 88.19 97 PRO A O 1
ATOM 782 N N . THR A 1 98 ? -3.242 8.786 4.478 1.00 89.94 98 THR A N 1
ATOM 783 C CA . THR A 1 98 ? -4.706 8.788 4.592 1.00 89.94 98 THR A CA 1
ATOM 784 C C . THR A 1 98 ? -5.390 8.019 3.463 1.00 89.94 98 THR A C 1
ATOM 786 O O . THR A 1 98 ? -6.582 7.745 3.557 1.00 89.94 98 THR A O 1
ATOM 789 N N . LEU A 1 99 ? -4.657 7.694 2.392 1.00 92.19 99 LEU A N 1
ATOM 790 C CA . LEU A 1 99 ? -5.189 7.020 1.209 1.00 92.19 99 LEU A CA 1
ATOM 791 C C . LEU A 1 99 ? -4.758 5.559 1.138 1.00 92.19 99 LEU A C 1
ATOM 793 O O . LEU A 1 99 ? -5.515 4.752 0.622 1.00 92.19 99 LEU A O 1
ATOM 797 N N . PHE A 1 100 ? -3.575 5.189 1.624 1.00 92.88 100 PHE A N 1
ATOM 798 C CA . PHE A 1 100 ? -3.060 3.820 1.508 1.00 92.88 100 PHE A CA 1
ATOM 799 C C . PHE A 1 100 ? -2.590 3.307 2.864 1.00 92.88 100 PHE A C 1
ATOM 801 O O . PHE A 1 100 ? -1.905 4.055 3.541 1.00 92.88 100 PHE A O 1
ATOM 808 N N . PRO A 1 101 ? -2.927 2.083 3.300 1.00 91.00 101 PRO A N 1
ATOM 809 C CA . PRO A 1 101 ? -2.372 1.508 4.523 1.00 91.00 101 PRO A CA 1
ATOM 810 C C . PRO A 1 101 ? -0.955 0.951 4.283 1.00 91.00 101 PRO A C 1
ATOM 812 O O . PRO A 1 101 ? -0.650 0.518 3.171 1.00 91.00 101 PRO A O 1
ATOM 815 N N . PRO A 1 102 ? -0.082 0.883 5.307 1.00 87.38 102 PRO A N 1
ATOM 816 C CA . PRO A 1 102 ? 1.151 0.112 5.196 1.00 87.38 102 PRO A CA 1
ATOM 817 C C . PRO A 1 102 ? 0.835 -1.378 5.037 1.00 87.38 102 PRO A C 1
ATOM 819 O O . PRO A 1 102 ? -0.256 -1.850 5.369 1.00 87.38 102 PRO A O 1
ATOM 822 N N . PHE A 1 103 ? 1.816 -2.146 4.573 1.00 84.12 103 PHE A N 1
ATOM 823 C CA . PHE A 1 103 ? 1.620 -3.549 4.239 1.00 84.12 103 PHE A CA 1
ATOM 824 C C . PHE A 1 103 ? 2.760 -4.448 4.720 1.00 84.12 103 PHE A C 1
ATOM 826 O O . PHE A 1 103 ? 3.936 -4.210 4.438 1.00 84.12 103 PHE A O 1
ATOM 833 N N . ASN A 1 104 ? 2.398 -5.546 5.387 1.00 84.94 104 ASN A N 1
ATOM 834 C CA . ASN A 1 104 ? 3.258 -6.704 5.619 1.00 84.94 104 ASN A CA 1
ATOM 835 C C . ASN A 1 104 ? 2.406 -7.971 5.837 1.00 84.94 104 ASN A C 1
ATOM 837 O O . ASN A 1 104 ? 1.178 -7.910 5.918 1.00 84.94 104 ASN A O 1
ATOM 841 N N . THR A 1 105 ? 3.056 -9.129 5.969 1.00 84.75 105 THR A N 1
ATOM 842 C CA . THR A 1 105 ? 2.361 -10.413 6.155 1.00 84.75 105 THR A CA 1
ATOM 843 C C . THR A 1 105 ? 1.522 -10.471 7.435 1.00 84.75 105 THR A C 1
ATOM 845 O O . THR A 1 105 ? 0.462 -11.087 7.433 1.00 84.75 105 THR A O 1
ATOM 848 N N . ALA A 1 106 ? 1.958 -9.840 8.529 1.00 87.00 106 ALA A N 1
ATOM 849 C CA . ALA A 1 106 ? 1.188 -9.817 9.771 1.00 87.00 106 ALA A CA 1
ATOM 850 C C . ALA A 1 106 ? -0.088 -8.973 9.625 1.00 87.00 106 ALA A C 1
ATOM 852 O O . ALA A 1 106 ? -1.150 -9.423 10.036 1.00 87.00 106 ALA A O 1
ATOM 853 N N . ILE A 1 107 ? -0.024 -7.818 8.955 1.00 89.31 107 ILE A N 1
ATOM 854 C CA . ILE A 1 107 ? -1.208 -7.015 8.611 1.00 89.31 107 ILE A CA 1
ATOM 855 C C . ILE A 1 107 ? -2.174 -7.833 7.758 1.00 89.31 107 ILE A C 1
ATOM 857 O O . ILE A 1 107 ? -3.348 -7.925 8.100 1.00 89.31 107 ILE A O 1
ATOM 861 N N . LEU A 1 108 ? -1.685 -8.473 6.690 1.00 89.81 108 LEU A N 1
ATOM 862 C CA . LEU A 1 108 ? -2.522 -9.312 5.828 1.00 89.81 108 LEU A CA 1
ATOM 863 C C . LEU A 1 108 ? -3.191 -10.443 6.624 1.00 89.81 108 LEU A C 1
ATOM 865 O O . LEU A 1 108 ? -4.370 -10.728 6.433 1.00 89.81 108 LEU A O 1
ATOM 869 N N . ASN A 1 109 ? -2.456 -11.075 7.540 1.00 89.88 109 ASN A N 1
ATOM 870 C CA . ASN A 1 109 ? -2.997 -12.121 8.403 1.00 89.88 109 ASN A CA 1
ATOM 871 C C . ASN A 1 109 ? -4.074 -11.594 9.353 1.00 89.88 109 ASN A C 1
ATOM 873 O O . ASN A 1 109 ? -5.081 -12.271 9.541 1.00 89.88 109 ASN A O 1
ATOM 877 N N . GLY A 1 110 ? -3.864 -10.418 9.947 1.00 92.19 110 GLY A N 1
ATOM 878 C CA . GLY A 1 110 ? -4.846 -9.784 10.820 1.00 92.19 110 GLY A CA 1
ATOM 879 C C . GLY A 1 110 ? -6.103 -9.373 10.070 1.00 92.19 110 GLY A C 1
ATOM 880 O O . GLY A 1 110 ? -7.199 -9.661 10.536 1.00 92.19 110 GLY A O 1
ATOM 881 N N . TYR A 1 111 ? -5.946 -8.802 8.875 1.00 94.19 111 TYR A N 1
ATOM 882 C CA . TYR A 1 111 ? -7.054 -8.503 7.972 1.00 94.19 111 TYR A CA 1
ATOM 883 C C . TYR A 1 111 ? -7.841 -9.770 7.620 1.00 94.19 111 TYR A C 1
ATOM 885 O O . TYR A 1 111 ? -9.051 -9.822 7.822 1.00 94.19 111 TYR A O 1
ATOM 893 N N . ASN A 1 112 ? -7.157 -10.825 7.168 1.00 94.50 112 ASN A N 1
ATOM 894 C CA . ASN A 1 112 ? -7.800 -12.094 6.831 1.00 94.50 112 ASN A CA 1
ATOM 895 C C . ASN A 1 112 ? -8.574 -12.674 8.023 1.00 94.50 112 ASN A C 1
ATOM 897 O O . ASN A 1 112 ? -9.689 -13.159 7.850 1.00 94.50 112 ASN A O 1
ATOM 901 N N . LEU A 1 113 ? -8.012 -12.588 9.233 1.00 94.00 113 LEU A N 1
ATOM 902 C CA . LEU A 1 113 ? -8.673 -13.070 10.442 1.00 94.00 113 LEU A CA 1
ATOM 903 C C . LEU A 1 113 ? -9.897 -12.223 10.809 1.00 94.00 113 LEU A C 1
ATOM 905 O O . LEU A 1 113 ? -10.962 -12.779 11.057 1.00 94.00 113 LEU A O 1
ATOM 909 N N . LEU A 1 114 ? -9.754 -10.896 10.833 1.00 93.75 114 LEU A N 1
ATOM 910 C CA . LEU A 1 114 ? -10.814 -9.983 11.260 1.00 93.75 114 LEU A CA 1
ATOM 911 C C . LEU A 1 114 ? -11.992 -9.963 10.278 1.00 93.75 114 LEU A C 1
ATOM 913 O O . LEU A 1 114 ? -13.143 -9.938 10.703 1.00 93.75 114 LEU A O 1
ATOM 917 N N . PHE A 1 115 ? -11.710 -9.990 8.976 1.00 93.88 115 PHE A N 1
ATOM 918 C CA . PHE A 1 115 ? -12.721 -9.906 7.919 1.00 93.88 115 PHE A CA 1
ATOM 919 C C . PHE A 1 115 ? -13.169 -11.280 7.393 1.00 93.88 115 PHE A C 1
ATOM 921 O O . PHE A 1 115 ? -13.984 -11.345 6.475 1.00 93.88 115 PHE A O 1
ATOM 928 N N . GLY A 1 116 ? -12.638 -12.388 7.927 1.00 92.62 116 GLY A N 1
ATOM 929 C CA . GLY A 1 116 ? -12.963 -13.741 7.456 1.00 92.62 116 GLY A CA 1
ATOM 930 C C . GLY A 1 116 ? -12.552 -13.999 6.000 1.00 92.62 116 GLY A C 1
ATOM 931 O O . GLY A 1 116 ? -13.217 -14.744 5.280 1.00 92.62 116 GLY A O 1
ATOM 932 N N . ARG A 1 117 ? -11.475 -13.354 5.542 1.00 91.69 117 ARG A N 1
ATOM 933 C CA . ARG A 1 117 ? -10.946 -13.452 4.174 1.00 91.69 117 ARG A CA 1
ATOM 934 C C . ARG A 1 117 ? -9.763 -14.423 4.112 1.00 91.69 117 ARG A C 1
ATOM 936 O O . ARG A 1 117 ? -9.198 -14.824 5.127 1.00 91.69 117 ARG A O 1
ATOM 943 N N . ASN A 1 118 ? -9.367 -14.805 2.899 1.00 88.50 118 ASN A N 1
ATOM 944 C CA . ASN A 1 118 ? -8.184 -15.638 2.658 1.00 88.50 118 ASN A CA 1
ATOM 945 C C . ASN A 1 118 ? -7.392 -15.127 1.449 1.00 88.50 118 ASN A C 1
ATOM 947 O O . ASN A 1 118 ? -7.170 -15.835 0.465 1.00 88.50 118 ASN A O 1
ATOM 951 N N . ILE A 1 119 ? -7.025 -13.849 1.507 1.00 85.62 119 ILE A N 1
ATOM 952 C CA . ILE A 1 119 ? -6.251 -13.194 0.460 1.00 85.62 119 ILE A CA 1
ATOM 953 C C . ILE A 1 119 ? -4.779 -13.596 0.591 1.00 85.62 119 ILE A C 1
ATOM 955 O O . ILE A 1 119 ? -4.225 -13.640 1.694 1.00 85.62 119 ILE A O 1
ATOM 959 N N . LYS A 1 120 ? -4.141 -13.888 -0.547 1.00 78.88 120 LYS A N 1
ATOM 960 C CA . LYS A 1 120 ? -2.717 -14.235 -0.639 1.00 78.88 120 LYS A CA 1
ATOM 961 C C . LYS A 1 120 ? -1.876 -13.037 -1.080 1.00 78.88 120 LYS A C 1
ATOM 963 O O . LYS A 1 120 ? -2.354 -12.132 -1.755 1.00 78.88 120 LYS A O 1
ATOM 968 N N . LEU A 1 121 ? -0.592 -13.080 -0.727 1.00 69.56 121 LEU A N 1
ATOM 969 C CA . LEU A 1 121 ? 0.421 -12.143 -1.212 1.00 69.56 121 LEU A CA 1
ATOM 970 C C . LEU A 1 121 ? 0.567 -12.241 -2.737 1.00 69.56 121 LEU A C 1
ATOM 972 O O . LEU A 1 121 ? 0.630 -13.349 -3.268 1.00 69.56 121 LEU A O 1
ATOM 976 N N . GLY A 1 122 ? 0.712 -11.093 -3.407 1.00 71.25 122 GLY A N 1
ATOM 977 C CA . GLY A 1 122 ? 1.246 -11.043 -4.773 1.00 71.25 122 GLY A CA 1
ATOM 978 C C . GLY A 1 122 ? 0.351 -10.449 -5.860 1.00 71.25 122 GLY A C 1
ATOM 979 O O . GLY A 1 122 ? 0.717 -10.584 -7.019 1.00 71.25 122 GLY A O 1
ATOM 980 N N . SER A 1 123 ? -0.770 -9.794 -5.534 1.00 80.75 123 SER A N 1
ATOM 981 C CA . SER A 1 123 ? -1.532 -9.018 -6.531 1.00 80.75 123 SER A CA 1
ATOM 982 C C . SER A 1 123 ? -1.935 -7.641 -6.010 1.00 80.75 123 SER A C 1
ATOM 984 O O . SER A 1 123 ? -2.181 -7.472 -4.812 1.00 80.75 123 SER A O 1
ATOM 986 N N . TRP A 1 124 ? -1.992 -6.662 -6.915 1.00 87.00 124 TRP A N 1
ATOM 987 C CA . TRP A 1 124 ? -2.451 -5.309 -6.608 1.00 87.00 124 TRP A CA 1
ATOM 988 C C . TRP A 1 124 ? -3.944 -5.261 -6.311 1.00 87.00 124 TRP A C 1
ATOM 990 O O . TRP A 1 124 ? -4.336 -4.589 -5.364 1.00 87.00 124 TRP A O 1
ATOM 1000 N N . SER A 1 125 ? -4.760 -6.038 -7.026 1.00 87.12 125 SER A N 1
ATOM 1001 C CA . SER A 1 125 ? -6.200 -6.150 -6.758 1.00 87.12 125 SER A CA 1
ATOM 1002 C C . SER A 1 125 ? -6.484 -6.566 -5.313 1.00 87.12 125 SER A C 1
ATOM 1004 O O . SER A 1 125 ? -7.192 -5.865 -4.601 1.00 87.12 125 SER A O 1
ATOM 1006 N N . ALA A 1 126 ? -5.825 -7.622 -4.827 1.00 88.44 126 ALA A N 1
ATOM 1007 C CA . ALA A 1 126 ? -5.893 -8.057 -3.431 1.00 88.44 126 ALA A CA 1
ATOM 1008 C C . ALA A 1 126 ? -5.549 -6.945 -2.426 1.00 88.44 126 ALA A C 1
ATOM 1010 O O . ALA A 1 126 ? -6.185 -6.816 -1.379 1.00 88.44 126 ALA A O 1
ATOM 1011 N N . TYR A 1 127 ? -4.507 -6.166 -2.720 1.00 89.62 127 TYR A N 1
ATOM 1012 C CA . TYR A 1 127 ? -4.092 -5.058 -1.867 1.00 89.62 127 TYR A CA 1
ATOM 1013 C C . TYR A 1 127 ? -5.099 -3.900 -1.901 1.00 89.62 127 TYR A C 1
ATOM 1015 O O . TYR A 1 127 ? -5.390 -3.328 -0.853 1.00 89.62 127 TYR A O 1
ATOM 1023 N N . LEU A 1 128 ? -5.646 -3.567 -3.073 1.00 91.94 128 LEU A N 1
ATOM 1024 C CA . LEU A 1 128 ? -6.638 -2.504 -3.241 1.00 91.94 128 LEU A CA 1
ATOM 1025 C C . LEU A 1 128 ? -7.987 -2.866 -2.599 1.00 91.94 128 LEU A C 1
ATOM 1027 O O . LEU A 1 128 ? -8.597 -2.001 -1.971 1.00 91.94 128 LEU A O 1
ATOM 1031 N N . ASP A 1 129 ? -8.394 -4.136 -2.649 1.00 91.75 129 ASP A N 1
ATOM 1032 C CA . ASP A 1 129 ? -9.562 -4.643 -1.917 1.00 91.75 129 ASP A CA 1
ATOM 1033 C C . ASP A 1 129 ? -9.361 -4.492 -0.402 1.00 91.75 129 ASP A C 1
ATOM 1035 O O . ASP A 1 129 ? -10.185 -3.897 0.294 1.00 91.75 129 ASP A O 1
ATOM 1039 N N . MET A 1 130 ? -8.211 -4.950 0.110 1.00 92.81 130 MET A N 1
ATOM 1040 C CA . MET A 1 130 ? -7.853 -4.793 1.522 1.00 92.81 130 MET A CA 1
ATOM 1041 C C . MET A 1 130 ? -7.830 -3.313 1.929 1.00 92.81 130 MET A C 1
ATOM 1043 O O . MET A 1 130 ? -8.360 -2.942 2.974 1.00 92.81 130 MET A O 1
ATOM 1047 N N . ARG A 1 131 ? -7.227 -2.448 1.106 1.00 93.50 131 ARG A N 1
ATOM 1048 C CA . ARG A 1 131 ? -7.196 -0.996 1.311 1.00 93.50 131 ARG A CA 1
ATOM 1049 C C . ARG A 1 131 ? -8.608 -0.436 1.466 1.00 93.50 131 ARG A C 1
ATOM 1051 O O . ARG A 1 131 ? -8.842 0.331 2.398 1.00 93.50 131 ARG A O 1
ATOM 1058 N N . GLN A 1 132 ? -9.526 -0.802 0.576 1.00 94.38 132 GLN A N 1
ATOM 1059 C CA . GLN A 1 132 ? -10.893 -0.293 0.593 1.00 94.38 132 GLN A CA 1
ATOM 1060 C C . GLN A 1 132 ? -11.629 -0.685 1.881 1.00 94.38 132 GLN A C 1
ATOM 1062 O O . GLN A 1 132 ? -12.258 0.170 2.512 1.00 94.38 132 GLN A O 1
ATOM 1067 N N . ASP A 1 133 ? -11.488 -1.941 2.306 1.00 94.88 133 ASP A N 1
ATOM 1068 C CA . ASP A 1 133 ? -12.061 -2.443 3.557 1.00 94.88 133 ASP A CA 1
ATOM 1069 C C . ASP A 1 133 ? -11.469 -1.719 4.781 1.00 94.88 133 ASP A C 1
ATOM 1071 O O . ASP A 1 133 ? -12.197 -1.312 5.691 1.00 94.88 133 ASP A O 1
ATOM 1075 N N . LEU A 1 134 ? -10.149 -1.495 4.804 1.00 93.38 134 LEU A N 1
ATOM 1076 C CA . LEU A 1 134 ? -9.482 -0.796 5.907 1.00 93.38 134 LEU A CA 1
ATOM 1077 C C . LEU A 1 134 ? -9.858 0.689 5.980 1.00 93.38 134 LEU A C 1
ATOM 1079 O O . LEU A 1 134 ? -10.001 1.216 7.083 1.00 93.38 134 LEU A O 1
ATOM 1083 N N . ILE A 1 135 ? -10.068 1.360 4.844 1.00 93.69 135 ILE A N 1
ATOM 1084 C CA . ILE A 1 135 ? -10.582 2.738 4.811 1.00 93.69 135 ILE A CA 1
ATOM 1085 C C . ILE A 1 135 ? -11.984 2.796 5.420 1.00 93.69 135 ILE A C 1
ATOM 1087 O O . ILE A 1 135 ? -12.244 3.644 6.274 1.00 93.69 135 ILE A O 1
ATOM 1091 N N . GLN A 1 136 ? -12.877 1.885 5.025 1.00 94.12 136 GLN A N 1
ATOM 1092 C CA . GLN A 1 136 ? -14.245 1.832 5.551 1.00 94.12 136 GLN A CA 1
ATOM 1093 C C . GLN A 1 136 ? -14.265 1.534 7.055 1.00 94.12 136 GLN A C 1
ATOM 1095 O O . GLN A 1 136 ? -14.999 2.179 7.812 1.00 94.12 136 GLN A O 1
ATOM 1100 N N . LEU A 1 137 ? -13.416 0.609 7.510 1.00 91.88 137 LEU A N 1
ATOM 1101 C CA . LEU A 1 137 ? -13.244 0.321 8.930 1.00 91.88 137 LEU A CA 1
ATOM 1102 C C . LEU A 1 137 ? -12.759 1.566 9.683 1.00 91.88 137 LEU A C 1
ATOM 1104 O O . LEU A 1 137 ? -13.353 1.949 10.690 1.00 91.88 137 LEU A O 1
ATOM 1108 N N . ASN A 1 138 ? -11.733 2.248 9.169 1.00 90.19 138 ASN A N 1
ATOM 1109 C CA . ASN A 1 138 ? -11.187 3.447 9.802 1.00 90.19 138 ASN A CA 1
ATOM 1110 C C . ASN A 1 138 ? -12.229 4.573 9.904 1.00 90.19 138 ASN A C 1
ATOM 1112 O O . ASN A 1 138 ? -12.347 5.234 10.933 1.00 90.19 138 ASN A O 1
ATOM 1116 N N . GLN A 1 139 ? -13.041 4.755 8.859 1.00 88.81 139 GLN A N 1
ATOM 1117 C CA . GLN A 1 139 ? -14.140 5.723 8.845 1.00 88.81 139 GLN A CA 1
ATOM 1118 C C . GLN A 1 139 ? -15.242 5.379 9.855 1.00 88.81 139 GLN A C 1
ATOM 1120 O O . GLN A 1 139 ? -15.773 6.283 10.501 1.00 88.81 139 GLN A O 1
ATOM 1125 N N . SER A 1 140 ? -15.551 4.094 10.037 1.00 87.44 140 SER A N 1
ATOM 1126 C CA . SER A 1 140 ? -16.565 3.629 10.996 1.00 87.44 140 SER A CA 1
ATOM 1127 C C . SER A 1 140 ? -16.159 3.882 12.453 1.00 87.44 140 SER A C 1
ATOM 1129 O O . SER A 1 140 ? -17.016 4.072 13.313 1.00 87.44 140 SER A O 1
ATOM 1131 N N . TYR A 1 141 ? -14.853 3.948 12.725 1.00 84.50 141 TYR A N 1
ATOM 1132 C CA . TYR A 1 141 ? -14.284 4.190 14.053 1.00 84.50 141 TYR A CA 1
ATOM 1133 C C . TYR A 1 141 ? -13.484 5.498 14.122 1.00 84.50 141 TYR A C 1
ATOM 1135 O O . TYR A 1 141 ? -12.549 5.614 14.910 1.00 84.50 141 TYR A O 1
ATOM 1143 N N . ARG A 1 142 ? -13.859 6.514 13.333 1.00 73.69 142 ARG A N 1
ATOM 1144 C CA . ARG A 1 142 ? -13.125 7.792 13.211 1.00 73.69 142 ARG A CA 1
ATOM 1145 C C . ARG A 1 142 ? -12.994 8.585 14.522 1.00 73.69 142 ARG A C 1
ATOM 1147 O O . ARG A 1 142 ? -12.159 9.475 14.618 1.00 73.69 142 ARG A O 1
ATOM 1154 N N . SER A 1 143 ? -13.823 8.288 15.525 1.00 72.94 143 SER A N 1
ATOM 1155 C CA . SER A 1 143 ? -13.711 8.847 16.882 1.00 72.94 143 SER A CA 1
ATOM 1156 C C . SER A 1 143 ? -12.634 8.168 17.739 1.00 72.94 143 SER A C 1
ATOM 1158 O O . SER A 1 143 ? -12.218 8.738 18.744 1.00 72.94 143 SER A O 1
ATOM 1160 N N . LEU A 1 144 ? -12.192 6.966 17.356 1.00 66.44 144 LEU A N 1
ATOM 1161 C CA . LEU A 1 144 ? -11.214 6.138 18.069 1.00 66.44 144 LEU A CA 1
ATOM 1162 C C . LEU A 1 144 ? -9.895 5.969 17.297 1.00 66.44 144 LEU A C 1
ATOM 1164 O O . LEU A 1 144 ? -8.865 5.706 17.914 1.00 66.44 144 LEU A O 1
ATOM 1168 N N . LEU A 1 145 ? -9.917 6.103 15.968 1.00 67.44 145 LEU A N 1
ATOM 1169 C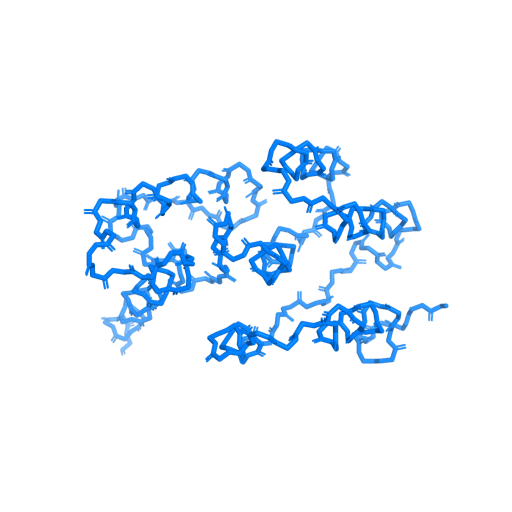 CA . LEU A 1 145 ? -8.763 5.923 15.084 1.00 67.44 145 LEU A CA 1
ATOM 1170 C C . LEU A 1 145 ? -8.329 7.244 14.431 1.00 67.44 145 LEU A C 1
ATOM 1172 O O . LEU A 1 145 ? -9.138 8.151 14.229 1.00 67.44 145 LEU A O 1
ATOM 1176 N N . SER A 1 146 ? -7.035 7.356 14.105 1.00 72.19 146 SER A N 1
ATOM 1177 C CA . SER A 1 146 ? -6.484 8.528 13.418 1.00 72.19 146 SER A CA 1
ATOM 1178 C C . SER A 1 146 ? -6.992 8.634 11.975 1.00 72.19 146 SER A C 1
ATOM 1180 O O . SER A 1 146 ? -7.524 7.690 11.396 1.00 72.19 146 SER A O 1
ATOM 1182 N N . ILE A 1 147 ? -6.850 9.824 11.380 1.00 73.44 147 ILE A N 1
ATOM 1183 C CA . ILE A 1 147 ? -7.217 10.053 9.972 1.00 73.44 147 ILE A CA 1
ATOM 1184 C C . ILE A 1 147 ? -6.270 9.287 9.032 1.00 73.44 147 ILE A C 1
ATOM 1186 O O . ILE A 1 147 ? -6.684 8.883 7.946 1.00 73.44 147 ILE A O 1
ATOM 1190 N N . ASP A 1 148 ? -5.017 9.073 9.441 1.00 84.50 148 ASP A N 1
ATOM 1191 C CA . ASP A 1 148 ? -4.114 8.162 8.745 1.00 84.50 148 ASP A CA 1
ATOM 1192 C C . ASP A 1 148 ? -4.500 6.693 8.973 1.00 84.50 148 ASP A C 1
ATOM 1194 O O . ASP A 1 148 ? -5.093 6.319 9.981 1.00 84.50 148 ASP A O 1
ATOM 1198 N N . LEU A 1 149 ? -4.125 5.838 8.028 1.00 87.56 149 LEU A N 1
ATOM 1199 C CA . LEU A 1 149 ? -4.416 4.408 8.066 1.00 87.56 149 LEU A CA 1
ATOM 1200 C C . LEU A 1 149 ? -3.389 3.610 8.891 1.00 87.56 149 LEU A C 1
ATOM 1202 O O . LEU A 1 149 ? -3.418 2.378 8.902 1.00 87.56 149 LEU A O 1
ATOM 1206 N N . GLY A 1 150 ? -2.483 4.282 9.605 1.00 84.19 150 GLY A N 1
ATOM 1207 C CA . GLY A 1 150 ? -1.471 3.651 10.442 1.00 84.19 150 GLY A CA 1
ATOM 1208 C C . GLY A 1 150 ? -2.062 2.971 11.672 1.00 84.19 150 GLY A C 1
ATOM 1209 O O . GLY A 1 150 ? -1.659 1.858 12.003 1.00 84.19 150 GLY A O 1
ATOM 1210 N N . ALA A 1 151 ? -3.049 3.594 12.324 1.00 83.06 151 ALA A N 1
ATOM 1211 C CA . ALA A 1 151 ? -3.691 3.030 13.513 1.00 83.06 151 ALA A CA 1
ATOM 1212 C C . ALA A 1 151 ? -4.453 1.730 13.199 1.00 83.06 151 ALA A C 1
ATOM 1214 O O . ALA A 1 151 ? -4.257 0.715 13.872 1.00 83.06 151 ALA A O 1
ATOM 1215 N N . VAL A 1 152 ? -5.266 1.730 12.134 1.00 87.00 152 VAL A N 1
ATOM 1216 C CA . VAL A 1 152 ? -5.997 0.530 11.693 1.00 87.00 152 VAL A CA 1
ATOM 1217 C C . VAL A 1 152 ? -5.040 -0.572 11.230 1.00 87.00 152 VAL A C 1
ATOM 1219 O O . VAL A 1 152 ? -5.232 -1.744 11.554 1.00 87.00 152 VAL A O 1
ATOM 1222 N N . ALA A 1 153 ? -3.948 -0.212 10.553 1.00 89.19 153 ALA A N 1
ATOM 1223 C CA . ALA A 1 153 ? -2.921 -1.173 10.177 1.00 89.19 153 ALA A CA 1
ATOM 1224 C C . ALA A 1 153 ? -2.162 -1.733 11.393 1.00 89.19 153 ALA A C 1
ATOM 1226 O O . ALA A 1 153 ? -1.840 -2.919 11.419 1.00 89.19 153 ALA A O 1
ATOM 1227 N N . GLY A 1 154 ? -1.923 -0.922 12.427 1.00 85.25 154 GLY A N 1
ATOM 1228 C CA . GLY A 1 154 ? -1.352 -1.365 13.701 1.00 85.25 154 GLY A CA 1
ATOM 1229 C C . GLY A 1 154 ? -2.239 -2.386 14.416 1.00 85.25 154 GLY A C 1
ATOM 1230 O O . GLY A 1 154 ? -1.739 -3.402 14.901 1.00 85.25 154 GLY A O 1
ATOM 1231 N N . LEU A 1 155 ? -3.559 -2.174 14.402 1.00 85.75 155 LEU A N 1
ATOM 1232 C CA . LEU A 1 155 ? -4.531 -3.150 14.898 1.00 85.75 155 LEU A CA 1
ATOM 1233 C C . LEU A 1 155 ? -4.432 -4.474 14.126 1.00 85.75 155 LEU A C 1
ATOM 1235 O O . LEU A 1 155 ? -4.315 -5.534 14.742 1.00 85.75 155 LEU A O 1
ATOM 1239 N N . MET A 1 156 ? -4.412 -4.423 12.788 1.00 91.50 156 MET A N 1
ATOM 1240 C CA . MET A 1 156 ? -4.259 -5.629 11.964 1.00 91.50 156 MET A CA 1
ATOM 1241 C C . MET A 1 156 ? -2.942 -6.349 12.264 1.00 91.50 156 MET A C 1
ATOM 1243 O O . MET A 1 156 ? -2.913 -7.568 12.412 1.00 91.50 156 MET A O 1
ATOM 1247 N N . PHE A 1 157 ? -1.846 -5.602 12.393 1.00 87.62 157 PHE A N 1
ATOM 1248 C CA . PHE A 1 157 ? -0.543 -6.162 12.725 1.00 87.62 157 PHE A CA 1
ATOM 1249 C C . PHE A 1 157 ? -0.568 -6.917 14.058 1.00 87.62 157 PHE A C 1
ATOM 1251 O O . PHE A 1 157 ? -0.034 -8.024 14.132 1.00 87.62 157 PHE A O 1
ATOM 1258 N N . HIS A 1 158 ? -1.190 -6.345 15.093 1.00 85.19 158 HIS A N 1
ATOM 1259 C CA . HIS A 1 158 ? -1.298 -6.975 16.408 1.00 85.19 158 HIS A CA 1
ATOM 1260 C C . HIS A 1 158 ? -2.075 -8.297 16.327 1.00 85.19 158 HIS A C 1
ATOM 1262 O O . HIS A 1 158 ? -1.532 -9.350 16.660 1.00 85.19 158 HIS A O 1
ATOM 1268 N N . ILE A 1 159 ? -3.278 -8.259 15.741 1.00 88.69 159 ILE A N 1
ATOM 1269 C CA . ILE A 1 159 ? -4.139 -9.434 15.533 1.00 88.69 159 ILE A CA 1
ATOM 1270 C C . ILE A 1 159 ? -3.397 -10.538 14.760 1.00 88.69 159 ILE A C 1
ATOM 1272 O O . ILE A 1 159 ? -3.398 -11.708 15.145 1.00 88.69 159 ILE A O 1
ATOM 1276 N N . GLY A 1 160 ? -2.740 -10.179 13.656 1.00 86.88 160 GLY A N 1
ATOM 1277 C CA . GLY A 1 160 ? -2.046 -11.146 12.810 1.00 86.88 160 GLY A CA 1
ATOM 1278 C C . GLY A 1 160 ? -0.734 -11.672 13.393 1.00 86.88 160 GLY A C 1
ATOM 1279 O O . GLY A 1 160 ? -0.306 -12.764 13.015 1.00 86.88 160 GLY A O 1
ATOM 1280 N N . SER A 1 161 ? -0.104 -10.932 14.309 1.00 82.69 161 SER A N 1
ATOM 1281 C CA . SER A 1 161 ? 1.099 -11.373 15.026 1.00 82.69 161 SER A CA 1
ATOM 1282 C C . SER A 1 161 ? 0.768 -12.384 16.121 1.00 82.69 161 SER A C 1
ATOM 1284 O O . SER A 1 161 ? 1.510 -13.348 16.303 1.00 82.69 161 SER A O 1
ATOM 1286 N N . ASP A 1 162 ? -0.365 -12.225 16.806 1.00 76.25 162 ASP A N 1
ATOM 1287 C CA . ASP A 1 162 ? -0.786 -13.152 17.862 1.00 76.25 162 ASP A CA 1
ATOM 1288 C C . ASP A 1 162 ? -1.239 -14.514 17.311 1.00 76.25 162 ASP A C 1
ATOM 1290 O O . ASP A 1 162 ? -1.031 -15.542 17.957 1.00 76.25 162 ASP A O 1
ATOM 1294 N N . ARG A 1 163 ? -1.720 -14.574 16.059 1.00 62.47 163 ARG A N 1
ATOM 1295 C CA . ARG A 1 163 ? -1.946 -15.847 15.345 1.00 62.47 163 ARG A CA 1
ATOM 1296 C C . ARG A 1 163 ? -0.684 -16.713 15.268 1.00 62.47 163 ARG A C 1
ATOM 1298 O O . ARG A 1 163 ? -0.789 -17.938 15.304 1.00 62.47 163 ARG A O 1
ATOM 1305 N N . HIS A 1 164 ? 0.496 -16.109 15.136 1.00 53.31 164 HIS A N 1
ATOM 1306 C CA . HIS A 1 164 ? 1.749 -16.870 15.088 1.00 53.31 164 HIS A CA 1
ATOM 1307 C C . HIS A 1 164 ? 2.130 -17.437 16.456 1.00 53.31 164 HIS A C 1
ATOM 1309 O O . HIS A 1 164 ? 2.724 -18.505 16.500 1.00 53.31 164 HIS A O 1
ATOM 1315 N N . LYS A 1 165 ? 1.730 -16.779 17.554 1.00 53.34 165 LYS A N 1
ATOM 1316 C CA . LYS A 1 165 ? 1.968 -17.260 18.926 1.00 53.34 165 LYS A CA 1
ATOM 1317 C C . LYS A 1 165 ? 1.013 -18.371 19.361 1.00 53.34 165 LYS A C 1
ATOM 1319 O O . LYS A 1 165 ? 1.370 -19.181 20.198 1.00 53.34 165 LYS A O 1
ATOM 1324 N N . LEU A 1 166 ? -0.203 -18.411 18.817 1.00 50.72 166 LEU A N 1
ATOM 1325 C CA . LEU A 1 166 ? -1.169 -19.482 19.110 1.00 50.72 166 LEU A CA 1
ATOM 1326 C C . LEU A 1 166 ? -0.838 -20.803 18.395 1.00 50.72 166 LEU A C 1
ATOM 1328 O O . LEU A 1 166 ? -1.381 -21.841 18.756 1.00 50.72 166 LEU A O 1
ATOM 1332 N N . ASN A 1 167 ? 0.033 -20.760 17.381 1.00 47.25 167 ASN A N 1
ATOM 1333 C CA . ASN A 1 167 ? 0.472 -21.923 16.605 1.00 47.25 167 ASN A CA 1
ATOM 1334 C C . ASN A 1 167 ? 1.932 -22.333 16.904 1.00 47.25 167 ASN A C 1
ATOM 1336 O O . ASN A 1 167 ? 2.501 -23.110 16.136 1.00 47.25 167 ASN A O 1
ATOM 1340 N N . SER A 1 168 ? 2.542 -21.796 17.968 1.00 40.75 168 SER A N 1
ATOM 1341 C CA . SER A 1 168 ? 3.920 -22.069 18.415 1.00 40.75 168 SER A CA 1
ATOM 1342 C C . SER A 1 168 ? 3.932 -22.634 19.826 1.00 40.75 168 SER A C 1
ATOM 1344 O O . SER A 1 168 ? 4.689 -23.596 20.065 1.00 40.75 168 SER A O 1
#